Protein 2RHE (pdb70)

Sequence (114 aa):
ESVLTQPPSASGTPGQRVTISCTGSATDIGSNSVIWYQQVPGKAPKLLIYYNDLLPSGVSDRFSASKSGTSASLAISGLESEDEADYYCAAWNDSLDEPGFGGGTKLTVLGQPK

Secondary structure (DSSP, 8-state):
--SSB--SEEEE-TT--EEEEEE--TTTTTTS-EEEEE--TTSPPEEEEBTTTBPPTT--TTEEEEEETTEEEEEESS--GGG-EEEEEEEEETTTTEEEE---EEEEE-S---

B-factor: mean 16.46, std 11.98, range [2.0, 69.18]

Radius of gyration: 13.76 Å; Cα contacts (8 Å, |Δi|>4): 294; chains: 1; bounding box: 28×31×43 Å

CATH classification: 2.60.40.10

Foldseek 3Di:
DVQKEWDAEDEDEFQAKTKIKIFHACQWLQPWKKWKWFDDPPDDTDTADTRFWDGDPPHDPQWTKHGDHGMIMIIGGRDDQVPFTKMKMKTQGNVVNGMDIYPIYGYHYDDDDD

Solvent-accessible surface area: 6271 Å² total; per-residue (Å²): 136,84,56,2,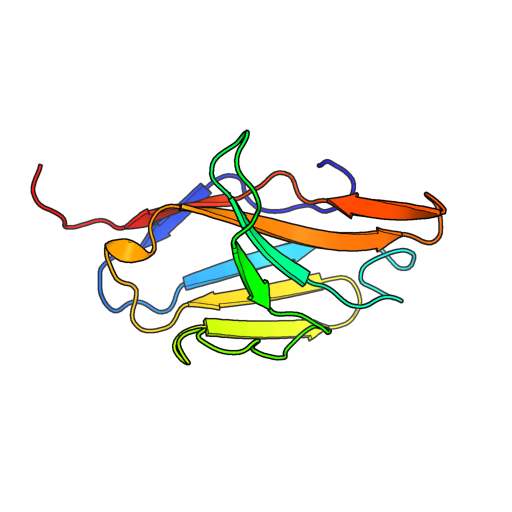92,12,49,110,81,19,68,4,65,81,56,89,155,19,75,0,55,0,64,20,49,68,51,2,0,36,72,32,48,0,67,0,29,37,47,94,100,83,136,88,75,156,74,14,0,70,138,37,77,98,66,16,114,88,33,46,128,47,13,48,16,64,62,90,56,57,50,4,31,0,6,0,38,31,4,70,63,133,2,66,24,40,0,39,0,6,3,120,6,81,85,83,104,113,60,1,75,2,42,12,0,84,0,51,3,86,74,76,135,256

Structure (mmCIF, N/CA/C/O backbone):
data_2RHE
#
_entry.id   2RHE
#
_cell.length_a   54.630
_cell.length_b   52.220
_cell.length_c   42.620
_cell.angle_alpha   90.00
_cell.angle_beta   90.00
_cell.angle_gamma   90.00
#
_symmetry.space_group_name_H-M   'P 21 21 2'
#
loop_
_entity.id
_entity.type
_entity.pdbx_description
1 polymer 'BENCE-JONES PROTEIN RHE (LIGHT CHAIN)'
2 water water
#
loop_
_atom_site.group_PDB
_atom_site.id
_atom_site.type_symbol
_atom_site.label_atom_id
_atom_site.label_alt_id
_atom_site.label_comp_id
_atom_site.label_asym_id
_atom_site.label_entity_id
_atom_site.label_seq_id
_atom_site.pdbx_PDB_ins_code
_atom_site.Cartn_x
_atom_site.Cartn_y
_atom_site.Cartn_z
_atom_site.occupancy
_atom_site.B_iso_or_equiv
_atom_site.auth_seq_id
_atom_site.auth_comp_id
_atom_site.auth_asym_id
_atom_site.auth_atom_id
_atom_site.pdbx_PDB_model_num
ATOM 1 N N . GLU A 1 1 ? -15.930 3.280 12.250 1.00 50.18 1 GLU A N 1
ATOM 2 C CA . GLU A 1 1 ? -17.000 2.360 11.880 1.00 51.64 1 GLU A CA 1
ATOM 3 C C . GLU A 1 1 ? -17.770 2.720 10.610 1.00 50.06 1 GLU A C 1
ATOM 4 O O . GLU A 1 1 ? -17.680 3.670 9.810 1.00 51.42 1 GLU A O 1
ATOM 10 N N . SER A 1 2 ? -18.670 1.800 10.340 1.00 45.61 2 SER A N 1
ATOM 11 C CA . SER A 1 2 ? -19.680 1.580 9.360 1.00 40.41 2 SER A CA 1
ATOM 12 C C . SER A 1 2 ? -19.000 1.320 8.030 1.00 33.98 2 SER A C 1
ATOM 13 O O . SER A 1 2 ? -19.790 0.740 7.250 1.00 36.62 2 SER A O 1
ATOM 16 N N . VAL A 1 3 ? -17.700 1.620 7.900 1.00 23.49 3 VAL A N 1
ATOM 17 C CA . VAL A 1 3 ? -17.210 1.260 6.520 1.00 16.42 3 VAL A CA 1
ATOM 18 C C . VAL A 1 3 ? -17.050 -0.280 6.490 1.00 12.20 3 VAL A C 1
ATOM 19 O O . VAL A 1 3 ? -17.450 -0.970 5.560 1.00 13.09 3 VAL A O 1
ATOM 23 N N . LEU A 1 4 ? -16.400 -0.720 7.570 1.00 9.01 4 LEU A N 1
ATOM 24 C CA . LEU A 1 4 ? -16.150 -2.180 7.720 1.00 8.29 4 LEU A CA 1
ATOM 25 C C . LEU A 1 4 ? -17.110 -2.740 8.730 1.00 6.47 4 LEU A C 1
ATOM 26 O O . LEU A 1 4 ? -17.420 -2.050 9.730 1.00 12.65 4 LEU A O 1
ATOM 31 N N . THR A 1 5 ? -17.580 -4.000 8.570 1.00 8.40 5 THR A N 1
ATOM 32 C CA . THR A 1 5 ? -18.520 -4.590 9.500 1.00 7.24 5 THR A CA 1
ATOM 33 C C . THR A 1 5 ? -17.820 -5.690 10.350 1.00 9.09 5 THR A C 1
ATOM 34 O O . THR A 1 5 ? -17.300 -6.610 9.740 1.00 9.25 5 THR A O 1
ATOM 38 N N . GLN A 1 6 ? -17.930 -5.570 11.620 1.00 8.75 6 GLN A N 1
ATOM 39 C CA . GLN A 1 6 ? -17.430 -6.460 12.660 1.00 9.38 6 GLN A CA 1
ATOM 40 C C . GLN A 1 6 ? -18.590 -6.780 13.600 1.00 10.01 6 GLN A C 1
ATOM 41 O O . GLN A 1 6 ? -19.380 -5.850 13.890 1.00 10.99 6 GLN A O 1
ATOM 47 N N . PRO A 1 7 ? -18.610 -7.980 14.190 1.00 8.80 7 PRO A N 1
ATOM 48 C CA . PRO A 1 7 ? -19.700 -8.270 15.140 1.00 10.89 7 PRO A CA 1
ATOM 49 C C . PRO A 1 7 ? -19.470 -7.430 16.330 1.00 8.68 7 PRO A C 1
ATOM 50 O O . PRO A 1 7 ? -18.290 -7.170 16.740 1.00 8.90 7 PRO A O 1
ATOM 54 N N . PRO A 1 8 ? -20.450 -6.930 17.060 1.00 8.91 8 PRO A N 1
ATOM 55 C CA . PRO A 1 8 ? -20.260 -6.120 18.220 1.00 10.30 8 PRO A CA 1
ATOM 56 C C . PRO A 1 8 ? -19.620 -6.760 19.450 1.00 8.30 8 PRO A C 1
ATOM 57 O O . PRO A 1 8 ? -18.920 -6.160 20.270 1.00 9.84 8 PRO A O 1
ATOM 61 N N . SER A 1 9 ? -19.850 -8.060 19.620 1.00 10.35 9 SER A N 1
ATOM 62 C CA . SER A 1 9 ? -19.520 -8.920 20.730 1.00 9.68 9 SER A CA 1
ATOM 63 C C . SER A 1 9 ? -18.940 -10.260 20.300 1.00 7.09 9 SER A C 1
ATOM 64 O O . SER A 1 9 ? -19.390 -10.770 19.290 1.00 9.15 9 SER A O 1
ATOM 67 N N . ALA A 1 10 ? -18.030 -10.730 21.160 1.00 7.27 10 ALA A N 1
ATOM 68 C CA . ALA A 1 10 ? -17.460 -12.090 20.950 1.00 6.21 10 ALA A CA 1
ATOM 69 C C . ALA A 1 10 ? -17.130 -12.590 22.330 1.00 6.21 10 ALA A C 1
ATOM 70 O O . ALA A 1 10 ? -16.840 -11.880 23.270 1.00 7.44 10 ALA A O 1
ATOM 72 N N . SER A 1 11 ? -17.280 -13.940 22.570 1.00 6.87 11 SER A N 1
ATOM 73 C CA . SER A 1 11 ? -17.010 -14.520 23.890 1.00 6.07 11 SER A CA 1
ATOM 74 C C . SER A 1 11 ? -16.450 -15.950 23.710 1.00 5.04 11 SER A C 1
ATOM 75 O O . SER A 1 11 ? -16.680 -16.590 22.700 1.00 7.06 11 SER A O 1
ATOM 78 N N . GLY A 1 12 ? -15.720 -16.380 24.730 1.00 6.70 12 GLY A N 1
ATOM 79 C CA . GLY A 1 12 ? -15.150 -17.750 24.730 1.00 6.17 12 GLY A CA 1
ATOM 80 C C . GLY A 1 12 ? -14.660 -18.070 26.130 1.00 5.26 12 GLY A C 1
ATOM 81 O O . GLY A 1 12 ? -14.500 -17.220 26.980 1.00 5.52 12 GLY A O 1
ATOM 82 N N . THR A 1 13 ? -14.310 -19.350 26.270 1.00 6.06 13 THR A N 1
ATOM 83 C CA . THR A 1 13 ? -13.730 -19.910 27.510 1.00 7.33 13 THR A CA 1
ATOM 84 C C . THR A 1 13 ? -12.240 -20.090 27.310 1.00 4.48 13 THR A C 1
ATOM 85 O O . THR A 1 13 ? -11.770 -20.190 26.180 1.00 6.44 13 THR A O 1
ATOM 89 N N . PRO A 1 14 ? -11.470 -20.100 28.400 1.00 7.50 14 PRO A N 1
ATOM 90 C CA . PRO A 1 14 ? -10.010 -20.250 28.360 1.00 7.91 14 PRO A CA 1
ATOM 91 C C . PRO A 1 14 ? -9.560 -21.400 27.550 1.00 8.54 14 PRO A C 1
ATOM 92 O O . PRO A 1 14 ? -10.160 -22.460 27.740 1.00 10.60 14 PRO A O 1
ATOM 96 N N . GLY A 1 15 ? -8.660 -21.270 26.660 1.00 9.32 15 GLY A N 1
ATOM 97 C CA . GLY A 1 15 ? -8.110 -22.270 25.820 1.00 12.03 15 GLY A CA 1
ATOM 98 C C . GLY A 1 15 ? -8.750 -22.390 24.470 1.00 13.38 15 GLY A C 1
ATOM 99 O O . GLY A 1 15 ? -8.170 -23.090 23.600 1.00 12.37 15 GLY A O 1
ATOM 100 N N . GLN A 1 16 ? -9.900 -21.750 24.220 1.00 9.72 16 GLN A N 1
ATOM 101 C CA . GLN A 1 16 ? -10.510 -21.800 22.910 1.00 9.40 16 GLN A CA 1
ATOM 102 C C . GLN A 1 16 ? -9.820 -20.970 21.820 1.00 7.92 16 GLN A C 1
ATOM 103 O O . GLN A 1 16 ? -9.130 -20.060 22.220 1.00 10.46 16 GLN A O 1
ATOM 109 N N . ARG A 1 17 ? -10.080 -21.360 20.610 1.00 9.53 17 ARG A N 1
ATOM 110 C CA . ARG A 1 17 ? -9.550 -20.570 19.470 1.00 10.18 17 ARG A CA 1
ATOM 111 C C . ARG A 1 17 ? -10.790 -19.750 19.040 1.00 13.11 17 ARG A C 1
ATOM 112 O O . ARG A 1 17 ? -11.790 -20.400 18.640 1.00 14.57 17 ARG A O 1
ATOM 120 N N . VAL A 1 18 ? -10.820 -18.430 19.080 1.00 10.85 18 VAL A N 1
ATOM 121 C CA . VAL A 1 18 ? -11.970 -17.590 18.700 1.00 11.37 18 VAL A CA 1
ATOM 122 C C . VAL A 1 18 ? -11.600 -16.770 17.440 1.00 12.66 18 VAL A C 1
ATOM 123 O O . VAL A 1 18 ? -10.410 -16.410 17.320 1.00 13.08 18 VAL A O 1
ATOM 127 N N . THR A 1 19 ? -12.550 -16.550 16.540 1.00 11.14 19 THR A N 1
ATOM 128 C CA . THR A 1 19 ? -12.260 -15.770 15.340 1.00 11.24 19 THR A CA 1
ATOM 129 C C . THR A 1 19 ? -13.140 -14.520 15.340 1.00 11.92 19 THR A C 1
ATOM 130 O O . THR A 1 19 ? -14.280 -14.600 15.880 1.00 12.89 19 THR A O 1
ATOM 134 N N . ILE A 1 20 ? -12.600 -13.420 14.800 1.00 9.13 20 ILE A N 1
ATOM 135 C CA . ILE A 1 20 ? -13.350 -12.150 14.690 1.00 8.76 20 ILE A CA 1
ATOM 136 C C . ILE A 1 20 ? -13.370 -11.780 13.240 1.00 9.28 20 ILE A C 1
ATOM 137 O O . ILE A 1 20 ? -12.270 -11.670 12.690 1.00 9.01 20 ILE A O 1
ATOM 142 N N . SER A 1 21 ? -14.470 -11.610 12.540 1.00 7.28 21 SER A N 1
ATOM 143 C CA . SER A 1 21 ? -14.540 -11.280 11.130 1.00 8.58 21 SER A CA 1
ATOM 144 C C . SER A 1 21 ? -14.680 -9.750 10.930 1.00 7.17 21 SER A C 1
ATOM 145 O O . SER A 1 21 ? -15.100 -9.060 11.850 1.00 10.48 21 SER A O 1
ATOM 148 N N . CYS A 1 22 ? -14.250 -9.400 9.760 1.00 7.35 22 CYS A N 1
ATOM 149 C CA . CYS A 1 22 ? -14.310 -7.970 9.340 1.00 6.95 22 CYS A CA 1
ATOM 150 C C . CYS A 1 22 ? -14.620 -8.000 7.880 1.00 7.98 22 CYS A C 1
ATOM 151 O O . CYS A 1 22 ? -13.830 -8.520 7.060 1.00 9.66 22 CYS A 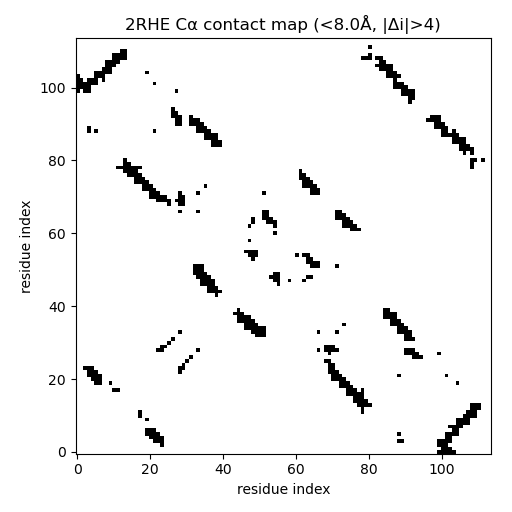O 1
ATOM 154 N N . THR A 1 23 ? -15.770 -7.420 7.490 1.00 8.93 23 THR A N 1
ATOM 155 C CA . THR A 1 23 ? -16.190 -7.440 6.090 1.00 10.51 23 THR A CA 1
ATOM 156 C C . THR A 1 23 ? -16.240 -6.060 5.470 1.00 7.64 23 THR A C 1
ATOM 157 O O . THR A 1 23 ? -16.670 -5.160 6.180 1.00 10.28 23 THR A O 1
ATOM 161 N N . GLY A 1 24 ? -15.810 -5.970 4.250 1.00 10.86 24 GLY A N 1
ATOM 162 C CA . GLY A 1 24 ? -15.730 -4.730 3.540 1.00 12.04 24 GLY A CA 1
ATOM 163 C C . GLY A 1 24 ? -16.150 -4.820 2.080 1.00 12.30 24 GLY A C 1
ATOM 164 O O . GLY A 1 24 ? -17.050 -5.600 1.730 1.00 14.99 24 GLY A O 1
ATOM 165 N N . SER A 1 25 ? -15.420 -4.090 1.300 1.00 12.47 25 SER A N 1
ATOM 166 C CA . SER A 1 25 ? -15.690 -4.020 -0.140 1.00 13.86 25 SER A CA 1
ATOM 167 C C . SER A 1 25 ? -14.490 -3.980 -1.020 1.00 11.66 25 SER A C 1
ATOM 168 O O . SER A 1 25 ? -13.380 -4.010 -0.470 1.00 12.22 25 SER A O 1
ATOM 171 N N . ALA A 1 26 ? -14.680 -3.930 -2.340 1.00 11.70 26 ALA A N 1
ATOM 172 C CA . ALA A 1 26 ? -13.580 -3.850 -3.300 1.00 13.45 26 ALA A CA 1
ATOM 173 C C . ALA A 1 26 ? -12.620 -2.670 -3.070 1.00 14.44 26 ALA A C 1
ATOM 174 O O . ALA A 1 26 ? -11.400 -2.760 -3.270 1.00 17.76 26 ALA A O 1
ATOM 176 N N . THR A 1 27 ? -13.160 -1.570 -2.580 1.00 15.67 27 THR A N 1
ATOM 177 C CA . THR A 1 27 ? -12.370 -0.330 -2.390 1.00 15.06 27 THR A CA 1
ATOM 178 C C . THR A 1 27 ? -11.560 -0.300 -1.090 1.00 11.47 27 THR A C 1
ATOM 179 O O . THR A 1 27 ? -10.640 0.520 -1.080 1.00 12.70 27 THR A O 1
ATOM 183 N N . ASP A 1 28 ? -11.850 -1.160 -0.160 1.00 9.19 28 ASP A N 1
ATOM 184 C CA . ASP A 1 28 ? -11.030 -1.230 1.060 1.00 6.71 28 ASP A CA 1
ATOM 185 C C . ASP A 1 28 ? -10.270 -2.560 1.160 1.00 8.56 28 ASP A C 1
ATOM 186 O O . ASP A 1 28 ? -9.210 -2.630 0.570 1.00 10.59 28 ASP A O 1
ATOM 191 N N . ILE A 1 29 ? -10.830 -3.500 1.840 1.00 8.24 29 ILE A N 1
ATOM 192 C CA . ILE A 1 29 ? -10.220 -4.830 2.070 1.00 9.42 29 ILE A CA 1
ATOM 193 C C . ILE A 1 29 ? -9.780 -5.530 0.750 1.00 9.80 29 ILE A C 1
ATOM 194 O O . ILE A 1 29 ? -8.710 -6.130 0.690 1.00 11.09 29 ILE A O 1
ATOM 199 N N . GLY A 1 30 ? -10.670 -5.400 -0.190 1.00 10.05 30 GLY A N 1
ATOM 200 C CA . GLY A 1 30 ? -10.420 -5.950 -1.540 1.00 13.80 30 GLY A CA 1
ATOM 201 C C . GLY A 1 30 ? -9.190 -5.530 -2.220 1.00 16.26 30 GLY A C 1
ATOM 202 O O . GLY A 1 30 ? -8.550 -6.280 -2.990 1.00 19.50 30 GLY A O 1
ATOM 203 N N . SER A 1 31 ? -8.680 -4.320 -2.040 1.00 14.55 31 SER A N 1
ATOM 204 C CA . SER A 1 31 ? -7.540 -3.700 -2.660 1.00 14.69 31 SER A CA 1
ATOM 205 C C . SER A 1 31 ? -6.360 -3.240 -1.800 1.00 13.52 31 SER A C 1
ATOM 206 O O . SER A 1 31 ? -5.300 -2.840 -2.350 1.00 15.10 31 SER A O 1
ATOM 209 N N . ASN A 1 32 ? -6.570 -3.150 -0.500 1.00 10.32 32 ASN A N 1
ATOM 210 C CA . ASN A 1 32 ? -5.610 -2.620 0.430 1.00 10.64 32 ASN A CA 1
ATOM 211 C C . ASN A 1 32 ? -5.450 -3.530 1.650 1.00 9.88 32 ASN A C 1
ATOM 212 O O . ASN A 1 32 ? -6.300 -4.370 1.960 1.00 10.77 32 ASN A O 1
ATOM 217 N N . SER A 1 33 ? -4.300 -3.330 2.230 1.00 10.43 33 SER A N 1
ATOM 218 C CA . SER A 1 33 ? -3.850 -4.090 3.420 1.00 11.89 33 SER A CA 1
ATOM 219 C C . SER A 1 33 ? -4.690 -3.790 4.650 1.00 11.09 33 SER A C 1
ATOM 220 O O . SER A 1 33 ? -5.030 -2.640 4.940 1.00 13.02 33 SER A O 1
ATOM 223 N N . VAL A 1 34 ? -5.020 -4.860 5.390 1.00 7.07 34 VAL A N 1
ATOM 224 C CA . VAL A 1 34 ? -5.750 -4.760 6.640 1.00 5.44 34 VAL A CA 1
ATOM 225 C C . VAL A 1 34 ? -4.790 -4.730 7.820 1.00 5.55 34 VAL A C 1
ATOM 226 O O . VAL A 1 34 ? -3.760 -5.400 7.900 1.00 6.77 34 VAL A O 1
ATOM 230 N N . ILE A 1 35 ? -5.140 -3.920 8.840 1.00 3.92 35 ILE A N 1
ATOM 231 C CA . ILE A 1 35 ? -4.470 -3.810 10.110 1.00 6.02 35 ILE A CA 1
ATOM 232 C C . ILE A 1 35 ? -5.470 -4.210 11.150 1.00 4.93 35 ILE A C 1
ATOM 233 O O . ILE A 1 35 ? -6.670 -3.930 11.010 1.00 7.53 35 ILE A O 1
ATOM 238 N N . TRP A 1 36 ? -5.030 -4.760 12.240 1.00 3.02 36 TRP A N 1
ATOM 239 C CA . TRP A 1 36 ? -5.820 -5.090 13.400 1.00 2.74 36 TRP A CA 1
ATOM 240 C C . TRP A 1 36 ? -5.130 -4.490 14.620 1.00 4.20 36 TRP A C 1
ATOM 241 O O . TRP A 1 36 ? -3.900 -4.610 14.830 1.00 4.29 36 TRP A O 1
ATOM 252 N N . TYR A 1 37 ? -5.900 -3.910 15.510 1.00 2.56 37 TYR A N 1
ATOM 253 C CA . TYR A 1 37 ? -5.420 -3.350 16.760 1.00 4.15 37 TYR A CA 1
ATOM 254 C C . TYR A 1 37 ? -6.390 -3.480 17.920 1.00 6.06 37 TYR A C 1
ATOM 255 O O . TYR A 1 37 ? -7.580 -3.640 17.670 1.00 6.36 37 TYR A O 1
ATOM 264 N N . GLN A 1 38 ? -5.900 -3.480 19.120 1.00 6.62 38 GLN A N 1
ATOM 265 C CA . GLN A 1 38 ? -6.670 -3.410 20.330 1.00 5.44 38 GLN A CA 1
ATOM 266 C C . GLN A 1 38 ? -6.630 -1.920 20.770 1.00 5.77 38 GLN A C 1
ATOM 267 O O . GLN A 1 38 ? -5.610 -1.250 20.610 1.00 8.12 38 GLN A O 1
ATOM 273 N N . GLN A 1 39 ? -7.680 -1.390 21.350 1.00 6.83 39 GLN A N 1
ATOM 274 C CA . GLN A 1 39 ? -7.700 -0.030 21.870 1.00 7.22 39 GLN A CA 1
ATOM 275 C C . GLN A 1 39 ? -8.680 0.200 23.010 1.00 8.82 39 GLN A C 1
ATOM 276 O O . GLN A 1 39 ? -9.800 -0.280 22.950 1.00 9.93 39 GLN A O 1
ATOM 282 N N . VAL A 1 40 ? -8.170 0.900 23.980 1.00 9.75 40 VAL A N 1
ATOM 283 C CA . VAL A 1 40 ? -9.080 1.480 25.050 1.00 14.82 40 VAL A CA 1
ATOM 284 C C . VAL A 1 40 ? -9.390 2.860 24.460 1.00 16.32 40 VAL A C 1
ATOM 285 O O . VAL A 1 40 ? -8.450 3.560 24.060 1.00 15.57 40 VAL A O 1
ATOM 289 N N . PRO A 1 41 ? -10.620 3.320 24.340 1.00 18.20 41 PRO A N 1
ATOM 290 C CA . PRO A 1 41 ? -10.950 4.630 23.740 1.00 19.59 41 PRO A CA 1
ATOM 291 C C . PRO A 1 41 ? -10.160 5.740 24.480 1.00 18.23 41 PRO A C 1
ATOM 292 O O . PRO A 1 41 ? -9.910 5.730 25.690 1.00 18.21 41 PRO A O 1
ATOM 296 N N . GLY A 1 42 ? -9.640 6.660 23.650 1.00 18.33 42 GLY A N 1
ATOM 297 C CA . GLY A 1 42 ? -8.820 7.760 24.110 1.00 19.87 42 GLY A CA 1
ATOM 298 C C . GLY A 1 42 ? -7.360 7.470 24.410 1.00 19.33 42 GLY A C 1
ATOM 299 O O . GLY A 1 42 ? -6.610 8.240 25.050 1.00 20.90 42 GLY A O 1
ATOM 300 N N . LYS A 1 43 ? -6.900 6.280 24.030 1.00 16.62 43 LYS A N 1
ATOM 301 C CA . LYS A 1 43 ? -5.500 5.860 24.240 1.00 15.37 43 LYS A CA 1
ATOM 302 C C . LYS A 1 43 ? -5.050 5.370 22.860 1.00 12.65 43 LYS A C 1
ATOM 303 O O . LYS A 1 43 ? -5.890 4.930 22.060 1.00 12.75 43 LYS A O 1
ATOM 309 N N . ALA A 1 44 ? -3.740 5.420 22.660 1.00 12.20 44 ALA A N 1
ATOM 310 C CA . ALA A 1 44 ? -3.150 4.980 21.410 1.00 9.95 44 ALA A CA 1
ATOM 311 C C . ALA A 1 44 ? -3.400 3.450 21.240 1.00 8.11 44 ALA A C 1
ATOM 312 O O . ALA A 1 44 ? -3.430 2.770 22.260 1.00 9.18 44 ALA A O 1
ATOM 314 N N . PRO A 1 45 ? -3.590 3.070 20.020 1.00 8.09 45 PRO A N 1
ATOM 315 C CA . PRO A 1 45 ? -3.830 1.640 19.680 1.00 5.51 45 PRO A CA 1
ATOM 316 C C . PRO A 1 45 ? -2.590 0.740 19.880 1.00 6.83 45 PRO A C 1
ATOM 317 O O . PRO A 1 45 ? -1.470 1.200 19.670 1.00 6.36 45 PRO A O 1
ATOM 321 N N . LYS A 1 46 ? -2.910 -0.490 20.240 1.00 6.19 46 LYS A N 1
ATOM 322 C CA . LYS A 1 46 ? -1.810 -1.520 20.390 1.00 6.80 46 LYS A CA 1
ATOM 323 C C . LYS A 1 46 ? -1.940 -2.280 19.090 1.00 5.86 46 LYS A C 1
ATOM 324 O O . LYS A 1 46 ? -2.960 -2.980 18.870 1.00 5.32 46 LYS A O 1
ATOM 330 N N . LEU A 1 47 ? -0.930 -2.270 18.230 1.00 5.23 47 LEU A N 1
ATOM 331 C CA . LEU A 1 47 ? -0.990 -2.970 16.960 1.00 4.89 47 LEU A CA 1
ATOM 332 C C . LEU A 1 47 ? -0.740 -4.430 17.050 1.00 5.26 47 LEU A C 1
ATOM 333 O O . LEU A 1 47 ? 0.300 -4.840 17.640 1.00 7.89 47 LEU A O 1
ATOM 338 N N . LEU A 1 48 ? -1.650 -5.230 16.500 1.00 6.34 48 LEU A N 1
ATOM 339 C CA . LEU A 1 48 ? -1.580 -6.680 16.520 1.00 6.17 48 LEU A CA 1
ATOM 340 C C . LEU A 1 48 ? -1.240 -7.310 15.210 1.00 4.14 48 LEU A C 1
ATOM 341 O O . LEU A 1 48 ? -0.470 -8.330 15.250 1.00 6.49 48 LEU A O 1
ATOM 346 N N . ILE A 1 49 ? -1.740 -6.850 14.110 1.00 2.00 49 ILE A N 1
ATOM 347 C CA . ILE A 1 49 ? -1.540 -7.370 12.790 1.00 6.18 49 ILE A CA 1
ATOM 348 C C . ILE A 1 49 ? -1.380 -6.230 11.830 1.00 5.49 49 ILE A C 1
ATOM 349 O O . ILE A 1 49 ? -2.120 -5.200 11.890 1.00 5.38 49 ILE A O 1
ATOM 354 N N . TYR A 1 50 ? -0.430 -6.360 10.900 1.00 6.16 50 TYR A N 1
ATOM 355 C CA . TYR A 1 50 ? -0.270 -5.410 9.810 1.00 4.91 50 TYR A CA 1
ATOM 356 C C . TYR A 1 50 ? -0.090 -6.090 8.540 1.00 2.88 50 TYR A C 1
ATOM 357 O O . TYR A 1 50 ? 0.290 -7.310 8.570 1.00 5.73 50 TYR A O 1
ATOM 366 N N . TYR A 1 51 ? -0.280 -5.490 7.390 1.00 4.27 51 TYR A N 1
ATOM 367 C CA . TYR A 1 51 ? -0.070 -6.080 6.050 1.00 7.28 51 TYR A CA 1
ATOM 368 C C . TYR A 1 51 ? -0.860 -7.370 5.900 1.00 8.18 51 TYR A C 1
ATOM 369 O O . TYR A 1 51 ? -0.290 -8.380 5.410 1.00 7.11 51 TYR A O 1
ATOM 378 N N . ASN A 1 52 ? -2.080 -7.360 6.310 1.00 6.86 52 ASN A N 1
ATOM 379 C CA . ASN A 1 52 ? -3.060 -8.430 6.260 1.00 8.37 52 ASN A CA 1
ATOM 380 C C . ASN A 1 52 ? -2.810 -9.590 7.210 1.00 7.80 52 ASN A C 1
ATOM 381 O O . ASN A 1 52 ? -3.780 -10.020 7.850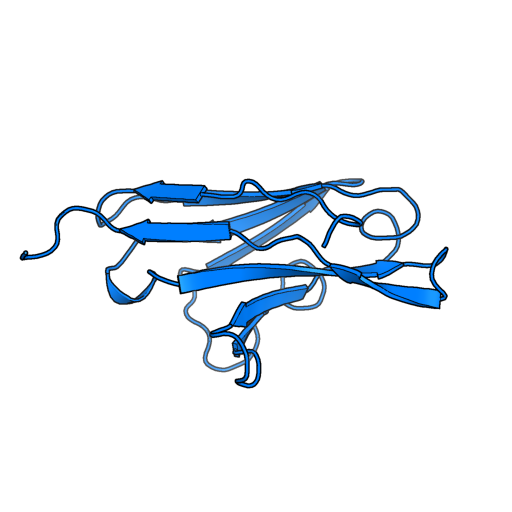 1.00 8.06 52 ASN A O 1
ATOM 386 N N . ASP A 1 53 ? -1.600 -10.070 7.280 1.00 6.47 53 ASP A N 1
ATOM 387 C CA . ASP A 1 53 ? -1.310 -11.300 8.040 1.00 8.41 53 ASP A CA 1
ATOM 388 C C . ASP A 1 53 ? -0.020 -11.330 8.750 1.00 8.61 53 ASP A C 1
ATOM 389 O O . ASP A 1 53 ? 0.360 -12.430 9.240 1.00 10.01 53 ASP A O 1
ATOM 394 N N . LEU A 1 54 ? 0.740 -10.270 8.910 1.00 5.46 54 LEU A N 1
ATOM 395 C CA . LEU A 1 54 ? 2.010 -10.260 9.590 1.00 7.38 54 LEU A CA 1
ATOM 396 C C . LEU A 1 54 ? 1.940 -9.750 10.990 1.00 5.37 54 LEU A C 1
ATOM 397 O O . LEU A 1 54 ? 1.180 -8.880 11.300 1.00 7.52 54 LEU A O 1
ATOM 402 N N . LEU A 1 55 ? 2.710 -10.400 11.870 1.00 7.26 55 LEU A N 1
ATOM 403 C CA . LEU A 1 55 ? 2.830 -10.020 13.260 1.00 6.99 55 LEU A CA 1
ATOM 404 C C . LEU A 1 55 ? 3.960 -9.000 13.460 1.00 6.94 55 LEU A C 1
ATOM 405 O O . LEU A 1 55 ? 5.090 -9.290 13.040 1.00 8.66 55 LEU A O 1
ATOM 410 N N . PRO A 1 56 ? 3.640 -7.890 14.070 1.00 9.13 56 PRO A N 1
ATOM 411 C CA . PRO A 1 56 ? 4.660 -6.910 14.450 1.00 8.61 56 PRO A CA 1
ATOM 412 C C . PRO A 1 56 ? 5.510 -7.500 15.580 1.00 7.47 56 PRO A C 1
ATOM 413 O O . PRO A 1 56 ? 5.150 -8.480 16.260 1.00 6.60 56 PRO A O 1
ATOM 417 N N . SER A 1 57 ? 6.630 -6.820 15.960 1.00 7.68 57 SER A N 1
ATOM 418 C CA . SER A 1 57 ? 7.500 -7.150 17.070 1.00 8.53 57 SER A CA 1
ATOM 419 C C . SER A 1 57 ? 6.770 -7.220 18.400 1.00 9.13 57 SER A C 1
ATOM 420 O O . SER A 1 57 ? 5.880 -6.350 18.620 1.00 8.38 57 SER A O 1
ATOM 423 N N . GLY A 1 58 ? 7.090 -8.120 19.270 1.00 7.74 58 GLY A N 1
ATOM 424 C CA . GLY A 1 58 ? 6.490 -8.180 20.600 1.00 8.27 58 GLY A CA 1
ATOM 425 C C . GLY A 1 58 ? 5.120 -8.800 20.630 1.00 10.55 58 GLY A C 1
ATOM 426 O O . GLY A 1 58 ? 4.670 -8.940 21.750 1.00 12.28 58 GLY A O 1
ATOM 427 N N . VAL A 1 59 ? 4.530 -9.130 19.520 1.00 8.34 59 VAL A N 1
ATOM 428 C CA . VAL A 1 59 ? 3.140 -9.700 19.590 1.00 7.40 59 VAL A CA 1
ATOM 429 C C . VAL A 1 59 ? 3.200 -11.230 19.700 1.00 5.44 59 VAL A C 1
ATOM 430 O O . VAL A 1 59 ? 3.950 -11.910 18.980 1.00 7.22 59 VAL A O 1
ATOM 434 N N . SER A 1 60 ? 2.400 -11.790 20.580 1.00 9.30 60 SER A N 1
ATOM 435 C CA . SER A 1 60 ? 2.300 -13.220 20.810 1.00 11.83 60 SER A CA 1
ATOM 436 C C . SER A 1 60 ? 1.940 -14.010 19.540 1.00 12.24 60 SER A C 1
ATOM 437 O O . SER A 1 60 ? 1.060 -13.540 18.780 1.00 10.43 60 SER A O 1
ATOM 440 N N . ASP A 1 61 ? 2.550 -15.140 19.340 1.00 12.54 61 ASP A N 1
ATOM 441 C CA . ASP A 1 61 ? 2.200 -16.000 18.230 1.00 13.53 61 ASP A CA 1
ATOM 442 C C . ASP A 1 61 ? 0.810 -16.700 18.380 1.00 10.77 61 ASP A C 1
ATOM 443 O O . ASP A 1 61 ? 0.450 -17.420 17.450 1.00 13.10 61 ASP A O 1
ATOM 448 N N . ARG A 1 62 ? 0.090 -16.410 19.440 1.00 10.00 62 ARG A N 1
ATOM 449 C CA . ARG A 1 62 ? -1.290 -16.910 19.600 1.00 9.34 62 ARG A CA 1
ATOM 450 C C . ARG A 1 62 ? -2.160 -16.160 18.610 1.00 11.16 62 ARG A C 1
ATOM 451 O O . ARG A 1 62 ? -3.280 -16.670 18.360 1.00 11.41 62 ARG A O 1
ATOM 459 N N . PHE A 1 63 ? -1.700 -15.000 18.110 1.00 6.96 63 PHE A N 1
ATOM 460 C CA . PHE A 1 63 ? -2.490 -14.250 17.170 1.00 8.64 63 PHE A CA 1
ATOM 461 C C . PHE A 1 63 ? -2.170 -14.560 15.740 1.00 8.67 63 PHE A C 1
ATOM 462 O O . PHE A 1 63 ? -0.940 -14.730 15.400 1.00 9.79 63 PHE A O 1
ATOM 470 N N . SER A 1 64 ? -3.160 -14.620 14.850 1.00 9.64 64 SER A N 1
ATOM 471 C CA . SER A 1 64 ? -2.940 -14.840 13.440 1.00 8.92 64 SER A CA 1
ATOM 472 C C . SER A 1 64 ? -4.080 -14.130 12.690 1.00 8.15 64 SER A C 1
ATOM 473 O O . SER A 1 64 ? -5.100 -13.870 13.300 1.00 7.83 64 SER A O 1
ATOM 476 N N . ALA A 1 65 ? -3.900 -13.930 11.400 1.00 8.57 65 ALA A N 1
ATOM 477 C CA . ALA A 1 65 ? -4.910 -13.290 10.600 1.00 8.65 65 ALA A CA 1
ATOM 478 C C . ALA A 1 65 ? -4.830 -13.740 9.180 1.00 8.53 65 ALA A C 1
ATOM 479 O O . ALA A 1 65 ? -3.870 -14.280 8.700 1.00 12.28 65 ALA A O 1
ATOM 481 N N . SER A 1 66 ? -5.920 -13.550 8.470 1.00 10.03 66 SER A N 1
ATOM 482 C CA . SER A 1 66 ? -6.040 -13.850 7.040 1.00 10.47 66 SER A CA 1
ATOM 483 C C . SER A 1 66 ? -7.040 -12.890 6.380 1.00 11.46 66 SER A C 1
ATOM 484 O O . SER A 1 66 ? -7.850 -12.190 7.010 1.00 9.88 66 SER A O 1
ATOM 487 N N . LYS A 1 67 ? -6.900 -12.830 5.060 1.00 11.19 67 LYS A N 1
ATOM 488 C CA . LYS A 1 67 ? -7.720 -12.000 4.200 1.00 14.70 67 LYS A CA 1
ATOM 489 C C . LYS A 1 67 ? -8.010 -12.800 2.920 1.00 17.39 67 LYS A C 1
ATOM 490 O O . LYS A 1 67 ? -7.070 -13.370 2.360 1.00 20.83 67 LYS A O 1
ATOM 496 N N . SER A 1 68 ? -9.270 -12.760 2.570 1.00 16.81 68 SER A N 1
ATOM 497 C CA . SER A 1 68 ? -9.720 -13.440 1.330 1.00 19.27 68 SER A CA 1
ATOM 498 C C . SER A 1 68 ? -10.800 -12.570 0.690 1.00 15.11 68 SER A C 1
ATOM 499 O O . SER A 1 68 ? -11.880 -12.430 1.310 1.00 14.61 68 SER A O 1
ATOM 502 N N . GLY A 1 69 ? -10.470 -12.090 -0.480 1.00 15.12 69 GLY A N 1
ATOM 503 C CA . GLY A 1 69 ? -11.420 -11.240 -1.240 1.00 12.44 69 GLY A CA 1
ATOM 504 C C . GLY A 1 69 ? -11.840 -10.010 -0.410 1.00 11.20 69 GLY A C 1
ATOM 505 O O . GLY A 1 69 ? -10.830 -9.310 -0.270 1.00 14.64 69 GLY A O 1
ATOM 506 N N . THR A 1 70 ? -13.070 -9.820 -0.040 1.00 12.60 70 THR A N 1
ATOM 507 C CA . THR A 1 70 ? -13.450 -8.590 0.710 1.00 11.75 70 THR A CA 1
ATOM 508 C C . THR A 1 70 ? -13.670 -8.790 2.170 1.00 11.03 70 THR A C 1
ATOM 509 O O . THR A 1 70 ? -14.250 -7.920 2.860 1.00 11.06 70 THR A O 1
ATOM 513 N N . SER A 1 71 ? -13.230 -9.910 2.740 1.00 8.23 71 SER A N 1
ATOM 514 C CA . SER A 1 71 ? -13.370 -10.280 4.140 1.00 11.85 71 SER A CA 1
ATOM 515 C C . SER A 1 71 ? -11.990 -10.580 4.750 1.00 10.78 71 SER A C 1
ATOM 516 O O . SER A 1 71 ? -11.050 -10.980 4.040 1.00 13.70 71 SER A O 1
ATOM 519 N N . ALA A 1 72 ? -11.830 -10.280 6.020 1.00 9.45 72 ALA A N 1
ATOM 520 C CA . ALA A 1 72 ? -10.640 -10.490 6.820 1.00 8.83 72 ALA A CA 1
ATOM 521 C C . ALA A 1 72 ? -11.020 -11.110 8.160 1.00 8.96 72 ALA A C 1
ATOM 522 O O . ALA A 1 72 ? -12.140 -10.940 8.620 1.00 11.74 72 ALA A O 1
ATOM 524 N N . SER A 1 73 ? -10.130 -11.850 8.740 1.00 9.38 73 SER A N 1
ATOM 525 C CA . SER A 1 73 ? -10.330 -12.520 9.990 1.00 9.13 73 SER A CA 1
ATOM 526 C C . SER A 1 73 ? -9.130 -12.530 10.910 1.00 6.38 73 SER A C 1
ATOM 527 O O . SER A 1 73 ? -8.050 -12.780 10.400 1.00 11.27 73 SER A O 1
ATOM 530 N N . LEU A 1 74 ? -9.380 -12.330 12.160 1.00 5.57 74 LEU A N 1
ATOM 531 C CA . LEU A 1 74 ? -8.430 -12.390 13.250 1.00 5.97 74 LEU A CA 1
ATOM 532 C C . LEU A 1 74 ? -8.690 -13.640 14.090 1.00 8.36 74 LEU A C 1
ATOM 533 O O . LEU A 1 74 ? -9.830 -13.760 14.550 1.00 9.30 74 LEU A O 1
ATOM 538 N N . ALA A 1 75 ? -7.670 -14.460 14.300 1.00 8.71 75 ALA A N 1
ATOM 539 C CA . ALA A 1 75 ? -7.860 -15.650 15.160 1.00 10.23 75 ALA A CA 1
ATOM 540 C C . ALA A 1 75 ? -7.040 -15.520 16.400 1.00 9.02 75 ALA A C 1
ATOM 541 O O . ALA A 1 75 ? -5.830 -15.130 16.270 1.00 10.50 75 ALA A O 1
ATOM 543 N N . ILE A 1 76 ? -7.500 -15.850 17.570 1.00 8.00 76 ILE A N 1
ATOM 544 C CA . ILE A 1 76 ? -6.810 -15.880 18.840 1.00 9.13 76 ILE A CA 1
ATOM 545 C C . ILE A 1 76 ? -6.830 -17.350 19.270 1.00 11.52 76 ILE A C 1
ATOM 546 O O . ILE A 1 76 ? -7.940 -17.890 19.450 1.00 13.23 76 ILE A O 1
ATOM 551 N N . SER A 1 77 ? -5.700 -18.000 19.310 1.00 12.67 77 SER A N 1
ATOM 552 C CA . SER A 1 77 ? -5.590 -19.410 19.770 1.00 14.60 77 SER A CA 1
ATOM 553 C C . SER A 1 77 ? -5.330 -19.240 21.250 1.00 14.25 77 SER A C 1
ATOM 554 O O . SER A 1 77 ? -4.870 -18.210 21.770 1.00 14.83 77 SER A O 1
ATOM 557 N N . GLY A 1 78 ? -5.630 -20.220 22.030 1.00 12.23 78 GLY A N 1
ATOM 558 C CA . GLY A 1 78 ? -5.380 -20.360 23.460 1.00 10.79 78 GLY A CA 1
ATOM 559 C C . GLY A 1 78 ? -5.900 -19.230 24.270 1.00 11.63 78 GLY A C 1
ATOM 560 O O . GLY A 1 78 ? -5.160 -18.640 25.070 1.00 13.79 78 GLY A O 1
ATOM 561 N N . LEU A 1 79 ? -7.170 -18.840 24.020 1.00 10.52 79 LEU A N 1
ATOM 562 C CA . LEU A 1 79 ? -7.760 -17.670 24.720 1.00 10.55 79 LEU A CA 1
ATOM 563 C C . LEU A 1 79 ? -7.430 -17.590 26.180 1.00 11.12 79 LEU A C 1
ATOM 564 O O . LEU A 1 79 ? -7.470 -18.570 27.020 1.00 9.76 79 LEU A O 1
ATOM 569 N N . GLU A 1 80 ? -6.960 -16.370 26.550 1.00 12.11 80 GLU A N 1
ATOM 570 C CA . GLU A 1 80 ? -6.540 -16.100 27.920 1.00 13.71 80 GLU A CA 1
ATOM 571 C C . GLU A 1 80 ? -7.240 -14.890 28.470 1.00 12.96 80 GLU A C 1
ATOM 572 O O . GLU A 1 80 ? -7.690 -14.050 27.710 1.00 10.60 80 GLU A O 1
ATOM 578 N N . SER A 1 81 ? -7.350 -14.750 29.800 1.00 13.44 81 SER A N 1
ATOM 579 C CA . SER A 1 81 ? -8.030 -13.660 30.420 1.00 15.68 81 SER A CA 1
ATOM 580 C C . SER A 1 81 ? -7.550 -12.270 29.950 1.00 16.00 81 SER A C 1
ATOM 581 O O . SER A 1 81 ? -8.330 -11.340 29.760 1.00 14.81 81 SER A O 1
ATOM 584 N N . GLU A 1 82 ? -6.240 -12.200 29.720 1.00 17.01 82 GLU A N 1
ATOM 585 C CA . GLU A 1 82 ? -5.610 -10.960 29.270 1.00 20.29 82 GLU A CA 1
ATOM 586 C C . GLU A 1 82 ? -6.090 -10.510 27.910 1.00 17.85 82 GLU A C 1
ATOM 587 O O . GLU A 1 82 ? -5.860 -9.340 27.540 1.00 17.49 82 GLU A O 1
ATOM 593 N N . ASP A 1 83 ? -6.740 -11.360 27.160 1.00 10.96 83 ASP A N 1
ATOM 594 C CA . ASP A 1 83 ? -7.260 -11.070 25.840 1.00 10.95 83 ASP A CA 1
ATOM 595 C C . ASP A 1 83 ? -8.540 -10.290 25.810 1.00 10.06 83 ASP A C 1
ATOM 596 O O . ASP A 1 83 ? -8.900 -9.890 24.690 1.00 12.60 83 ASP A O 1
ATOM 601 N N . GLU A 1 84 ? -9.150 -10.080 26.930 1.00 10.02 84 GLU A N 1
ATOM 602 C CA . GLU A 1 84 ? -10.390 -9.300 27.020 1.00 10.86 84 GLU A CA 1
ATOM 603 C C . GLU A 1 84 ? -10.010 -7.840 26.700 1.00 10.68 84 GLU A C 1
ATOM 604 O O . GLU A 1 84 ? -9.090 -7.240 27.320 1.00 13.72 84 GLU A O 1
ATOM 610 N N . ALA A 1 85 ? -10.640 -7.410 25.640 1.00 8.94 85 ALA A N 1
ATOM 611 C CA . ALA A 1 85 ? -10.390 -6.040 25.110 1.00 10.75 85 ALA A CA 1
ATOM 612 C C . ALA A 1 85 ? -11.290 -5.760 23.920 1.00 8.07 85 ALA A C 1
ATOM 613 O O . ALA A 1 85 ? -12.130 -6.590 23.590 1.00 7.40 85 ALA A O 1
ATOM 615 N N . ASP A 1 86 ? -11.190 -4.570 23.330 1.00 7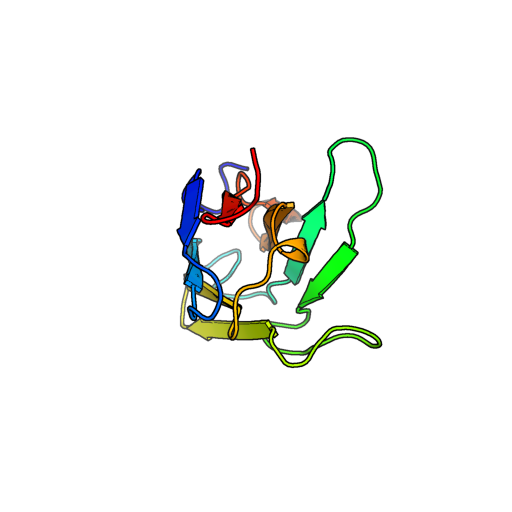.56 86 ASP A N 1
ATOM 616 C CA . ASP A 1 86 ? -11.900 -4.140 22.150 1.00 9.19 86 ASP A CA 1
ATOM 617 C C . ASP A 1 86 ? -10.950 -4.260 20.990 1.00 8.58 86 ASP A C 1
ATOM 618 O O . ASP A 1 86 ? -9.890 -3.630 21.030 1.00 8.69 86 ASP A O 1
ATOM 623 N N . TYR A 1 87 ? -11.290 -4.960 19.950 1.00 6.81 87 TYR A N 1
ATOM 624 C CA . TYR A 1 87 ? -10.580 -5.240 18.740 1.00 6.00 87 TYR A CA 1
ATOM 625 C C . TYR A 1 87 ? -11.130 -4.520 17.510 1.00 5.91 87 TYR A C 1
ATOM 626 O O . TYR A 1 87 ? -12.350 -4.620 17.290 1.00 7.55 87 TYR A O 1
ATOM 635 N N . TYR A 1 88 ? -10.270 -3.860 16.720 1.00 3.86 88 TYR A N 1
ATOM 636 C CA . TYR A 1 88 ? -10.720 -3.170 15.540 1.00 3.23 88 TYR A CA 1
ATOM 637 C C . TYR A 1 88 ? -9.980 -3.580 14.330 1.00 4.45 88 TYR A C 1
ATOM 638 O O . TYR A 1 88 ? -8.760 -3.850 14.410 1.00 5.71 88 TYR A O 1
ATOM 647 N N . CYS A 1 89 ? -10.560 -3.610 13.220 1.00 4.14 89 CYS A N 1
ATOM 648 C CA . CYS A 1 89 ? -9.980 -3.750 11.890 1.00 2.99 89 CYS A CA 1
ATOM 649 C C . CYS A 1 89 ? -10.030 -2.400 11.150 1.00 3.65 89 CYS A C 1
ATOM 650 O O . CYS A 1 89 ? -10.880 -1.510 11.400 1.00 5.26 89 CYS A O 1
ATOM 653 N N . ALA A 1 90 ? -9.030 -2.160 10.330 1.00 5.25 90 ALA A N 1
ATOM 654 C CA . ALA A 1 90 ? -8.910 -0.960 9.480 1.00 5.51 90 ALA A CA 1
ATOM 655 C C . ALA A 1 90 ? -8.290 -1.230 8.150 1.00 6.75 90 ALA A C 1
ATOM 656 O O . ALA A 1 90 ? -7.450 -2.160 8.080 1.00 6.19 90 ALA A O 1
ATOM 658 N N . ALA A 1 91 ? -8.550 -0.460 7.130 1.00 6.42 91 ALA A N 1
ATOM 659 C CA . ALA A 1 91 ? -7.890 -0.570 5.860 1.00 6.71 91 ALA A CA 1
ATOM 660 C C . ALA A 1 91 ? -8.090 0.750 5.090 1.00 8.35 91 ALA A C 1
ATOM 661 O O . ALA A 1 91 ? -9.090 1.400 5.290 1.00 8.38 91 ALA A O 1
ATOM 663 N N . TRP A 1 92 ? -7.170 1.050 4.250 1.00 7.84 92 TRP A N 1
ATOM 664 C CA . TRP A 1 92 ? -7.260 2.240 3.380 1.00 8.36 92 TRP A CA 1
ATOM 665 C C . TRP A 1 92 ? -8.440 1.980 2.470 1.00 8.92 92 TRP A C 1
ATOM 666 O O . TRP A 1 92 ? -8.610 0.860 1.960 1.00 8.34 92 TRP A O 1
ATOM 677 N N . ASN A 1 93 ? -9.240 3.020 2.250 1.00 7.78 93 ASN A N 1
ATOM 678 C CA . ASN A 1 93 ? -10.410 2.940 1.380 1.00 8.60 93 ASN A CA 1
ATOM 679 C C . ASN A 1 93 ? -10.180 3.950 0.230 1.00 11.14 93 ASN A C 1
ATOM 680 O O . ASN A 1 93 ? -10.070 5.180 0.440 1.00 10.99 93 ASN A O 1
ATOM 685 N N . ASP A 1 94 ? -10.170 3.400 -0.950 1.00 10.94 94 ASP A N 1
ATOM 686 C CA . ASP A 1 94 ? -9.930 4.210 -2.170 1.00 14.08 94 ASP A CA 1
ATOM 687 C C . ASP A 1 94 ? -11.060 5.210 -2.380 1.00 14.54 94 ASP A C 1
ATOM 688 O O . ASP A 1 94 ? -10.820 6.260 -3.030 1.00 19.14 94 ASP A O 1
ATOM 693 N N . SER A 1 95 ? -12.220 4.970 -1.890 1.00 14.67 95 SER A N 1
ATOM 694 C CA . SER A 1 95 ? -13.430 5.810 -2.080 1.00 16.83 95 SER A CA 1
ATOM 695 C C . SER A 1 95 ? -13.350 6.950 -1.110 1.00 17.56 95 SER A C 1
ATOM 696 O O . SER A 1 95 ? -13.760 8.080 -1.470 1.00 19.86 95 SER A O 1
ATOM 699 N N . LEU A 1 96 ? -12.830 6.700 0.060 1.00 14.19 96 LEU A N 1
ATOM 700 C CA . LEU A 1 96 ? -12.710 7.750 1.070 1.00 13.96 96 LEU A CA 1
ATOM 701 C C . LEU A 1 96 ? -11.420 8.560 0.880 1.00 13.16 96 LEU A C 1
ATOM 702 O O . LEU A 1 96 ? -11.360 9.660 1.440 1.00 13.33 96 LEU A O 1
ATOM 707 N N . ASP A 1 97 ? -10.450 8.030 0.220 1.00 11.19 97 ASP A N 1
ATOM 708 C CA . ASP A 1 97 ? -9.120 8.580 0.110 1.00 15.38 97 ASP A CA 1
ATOM 709 C C . ASP A 1 97 ? -8.500 8.660 1.510 1.00 14.56 97 ASP A C 1
ATOM 710 O O . ASP A 1 97 ? -7.830 9.650 1.840 1.00 12.81 97 ASP A O 1
ATOM 715 N N . GLU A 1 98 ? -8.770 7.700 2.400 1.00 10.48 98 GLU A N 1
ATOM 716 C CA . GLU A 1 98 ? -8.220 7.700 3.760 1.00 11.47 98 GLU A CA 1
ATOM 717 C C . GLU A 1 98 ? -8.660 6.340 4.380 1.00 8.99 98 GLU A C 1
ATOM 718 O O . GLU A 1 98 ? -9.360 5.560 3.720 1.00 7.58 98 GLU A O 1
ATOM 724 N N . PRO A 1 99 ? -8.240 6.090 5.590 1.00 7.82 99 PRO A N 1
ATOM 725 C CA . PRO A 1 99 ? -8.600 4.790 6.200 1.00 7.69 99 PRO A CA 1
ATOM 726 C C . PRO A 1 99 ? -10.060 4.670 6.570 1.00 7.68 99 PRO A C 1
ATOM 727 O O . PRO A 1 99 ? -10.730 5.690 6.950 1.00 8.35 99 PRO A O 1
ATOM 731 N N . GLY A 1 100 ? -10.620 3.470 6.510 1.00 6.70 100 GLY A N 1
ATOM 732 C CA . GLY A 1 100 ? -11.930 3.050 6.920 1.00 6.85 100 GLY A CA 1
ATOM 733 C C . GLY A 1 100 ? -11.870 2.090 8.120 1.00 6.79 1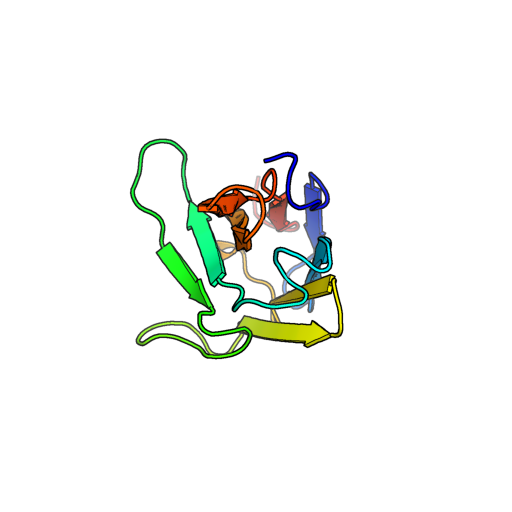00 GLY A C 1
ATOM 734 O O . GLY A 1 100 ? -10.850 1.380 8.180 1.00 6.99 100 GLY A O 1
ATOM 735 N N . PHE A 1 101 ? -12.830 2.110 8.980 1.00 5.00 101 PHE A N 1
ATOM 736 C CA . PHE A 1 101 ? -12.780 1.310 10.210 1.00 5.81 101 PHE A CA 1
ATOM 737 C C . PHE A 1 101 ? -14.040 0.500 10.480 1.00 7.73 101 PHE A C 1
ATOM 738 O O . PHE A 1 101 ? -15.100 0.710 10.030 1.00 9.06 101 PHE A O 1
ATOM 746 N N . GLY A 1 102 ? -13.780 -0.550 11.200 1.00 7.70 102 GLY A N 1
ATOM 747 C CA . GLY A 1 102 ? -14.820 -1.400 11.750 1.00 6.24 102 GLY A CA 1
ATOM 748 C C . GLY A 1 102 ? -15.330 -0.680 12.990 1.00 7.15 102 GLY A C 1
ATOM 749 O O . GLY A 1 102 ? -14.720 0.270 13.530 1.00 8.40 102 GLY A O 1
ATOM 750 N N . GLY A 1 103 ? -16.430 -1.130 13.570 1.00 7.29 103 GLY A N 1
ATOM 751 C CA . GLY A 1 103 ? -17.050 -0.600 14.730 1.00 7.03 103 GLY A CA 1
ATOM 752 C C . GLY A 1 103 ? -16.530 -1.100 16.030 1.00 8.29 103 GLY A C 1
ATOM 753 O O . GLY A 1 103 ? -16.970 -0.570 17.050 1.00 9.71 103 GLY A O 1
ATOM 754 N N . GLY A 1 104 ? -15.640 -2.110 15.950 1.00 8.41 104 GLY A N 1
ATOM 755 C CA . GLY A 1 104 ? -15.070 -2.670 17.150 1.00 7.41 104 GLY A CA 1
ATOM 756 C C . GLY A 1 104 ? -15.890 -3.880 17.640 1.00 9.42 104 GLY A C 1
ATOM 757 O O . GLY A 1 104 ? -17.080 -4.040 17.460 1.00 9.06 104 GLY A O 1
ATOM 758 N N . THR A 1 105 ? -15.070 -4.800 18.200 1.00 5.65 105 THR A N 1
ATOM 759 C CA . THR A 1 105 ? -15.660 -6.080 18.740 1.00 3.81 105 THR A CA 1
ATOM 760 C C . THR A 1 105 ? -15.150 -6.190 20.160 1.00 4.75 105 THR A C 1
ATOM 761 O O . THR A 1 105 ? -13.970 -6.230 20.410 1.00 6.60 105 THR A O 1
ATOM 765 N N . LYS A 1 106 ? -16.050 -6.220 21.160 1.00 4.37 106 LYS A N 1
ATOM 766 C CA . LYS A 1 106 ? -15.720 -6.390 22.560 1.00 4.08 106 LYS A CA 1
ATOM 767 C C . LYS A 1 106 ? -15.570 -7.890 22.770 1.00 8.65 106 LYS A C 1
ATOM 768 O O . LYS A 1 106 ? -16.590 -8.590 22.640 1.00 8.12 106 LYS A O 1
ATOM 774 N N . LEU A 1 107 ? -14.430 -8.400 23.150 1.00 7.33 107 LEU A N 1
ATOM 775 C CA . LEU A 1 107 ? -14.200 -9.810 23.440 1.00 7.69 107 LEU A CA 1
ATOM 776 C C . LEU A 1 107 ? -14.220 -10.020 24.930 1.00 8.38 107 LEU A C 1
ATOM 777 O O . LEU A 1 107 ? -13.440 -9.350 25.660 1.00 8.80 107 LEU A O 1
ATOM 782 N N . THR A 1 108 ? -15.040 -10.930 25.420 1.00 6.98 108 THR A N 1
ATOM 783 C CA . THR A 1 108 ? -15.210 -11.290 26.810 1.00 8.99 108 THR A CA 1
ATOM 784 C C . THR A 1 108 ? -14.690 -12.700 27.010 1.00 9.01 108 THR A C 1
ATOM 785 O O . THR A 1 108 ? -15.020 -13.620 26.220 1.00 7.02 108 THR A O 1
ATOM 789 N N . VAL A 1 109 ? -13.890 -12.880 28.020 1.00 6.56 109 VAL A N 1
ATOM 790 C CA . VAL A 1 109 ? -13.320 -14.220 28.330 1.00 8.35 109 VAL A CA 1
ATOM 791 C C . VAL A 1 109 ? -14.050 -14.670 29.600 1.00 7.72 109 VAL A C 1
ATOM 792 O O . VAL A 1 109 ? -13.990 -14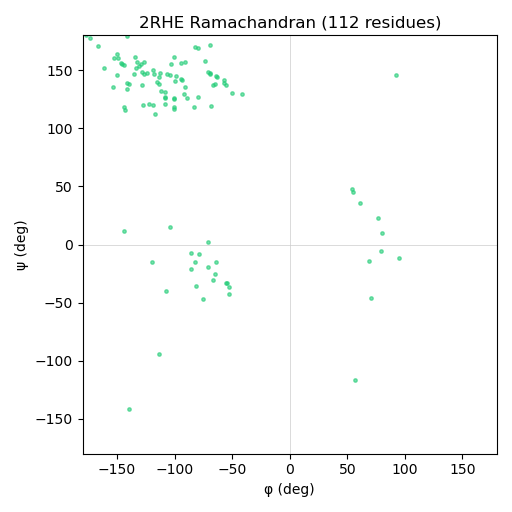.040 30.650 1.00 8.94 109 VAL A O 1
ATOM 796 N N . LEU A 1 110 ? -14.730 -15.800 29.520 1.00 6.94 110 LEU A N 1
ATOM 797 C CA . LEU A 1 110 ? -15.490 -16.410 30.600 1.00 8.59 110 LEU A CA 1
ATOM 798 C C . LEU A 1 110 ? -14.630 -17.220 31.530 1.00 11.25 110 LEU A C 1
ATOM 799 O O . LEU A 1 110 ? -13.450 -17.450 31.160 1.00 11.52 110 LEU A O 1
ATOM 804 N N . GLY A 1 111 ? -15.220 -17.620 32.640 1.00 8.34 111 GLY A N 1
ATOM 805 C CA . GLY A 1 111 ? -14.510 -18.430 33.560 1.00 11.38 111 GLY A CA 1
ATOM 806 C C . GLY A 1 111 ? -13.460 -17.830 34.490 1.00 12.73 111 GLY A C 1
ATOM 807 O O . GLY A 1 111 ? -12.650 -18.550 35.040 1.00 13.20 111 GLY A O 1
ATOM 808 N N . GLN A 1 112 ? -13.590 -16.540 34.710 1.00 12.01 112 GLN A N 1
ATOM 809 C CA . GLN A 1 112 ? -12.650 -15.840 35.590 1.00 13.96 112 GLN A CA 1
ATOM 810 C C . GLN A 1 112 ? -13.380 -15.700 36.920 1.00 12.55 112 GLN A C 1
ATOM 811 O O . GLN A 1 112 ? -14.600 -15.800 37.000 1.00 12.66 112 GLN A O 1
ATOM 817 N N . PRO A 1 113 ? -12.640 -15.450 38.010 1.00 14.28 113 PRO A N 1
ATOM 818 C CA . PRO A 1 113 ? -13.220 -15.160 39.310 1.00 15.28 113 PRO A CA 1
ATOM 819 C C . PRO A 1 113 ? -14.020 -13.840 39.170 1.00 15.30 113 PRO A C 1
ATOM 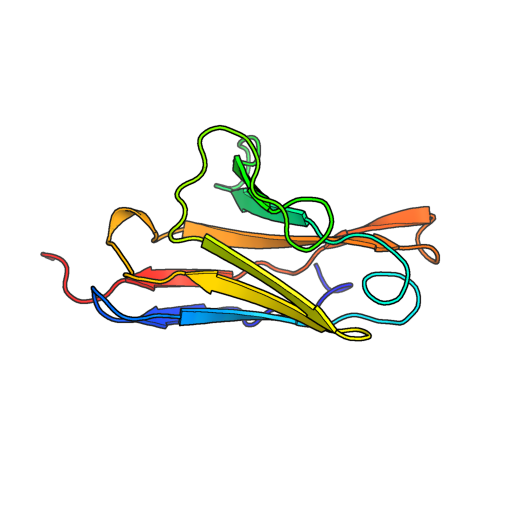820 O O . PRO A 1 113 ? -13.710 -12.820 38.500 1.00 15.45 113 PRO A O 1
ATOM 824 N N . LYS A 1 114 ? -15.100 -13.860 39.890 1.00 14.70 114 LYS A N 1
ATOM 8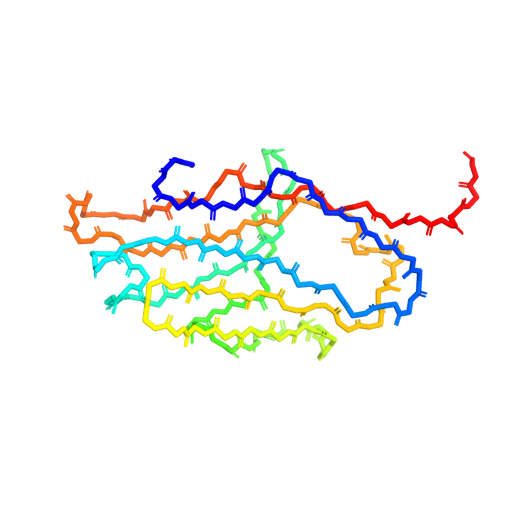25 C CA . LYS A 1 114 ? -16.080 -12.780 40.000 1.00 19.02 114 LYS A CA 1
ATOM 826 C C . LYS A 1 114 ? -15.500 -11.630 40.890 1.00 18.67 114 LYS A C 1
ATOM 827 O O . LYS A 1 114 ? -15.900 -10.530 40.490 1.00 20.97 114 LYS A O 1
#

Nearest PDB structures (foldseek):
  2rhe-assembly1_A-2  TM=1.002E+00  e=5.580E-24  Homo sapiens
  6cnv-assembly1_L  TM=9.734E-01  e=2.903E-18  Homo sapiens
  7sts-assembly2_L  TM=9.557E-01  e=1.869E-18  Homo sapiens
  4fqv-assembly1_N  TM=9.571E-01  e=4.766E-18  Homo sapiens
  7cm4-assembly1_L  TM=9.507E-01  e=7.823E-18  Homo sapiens